Protein AF-A0A3A1YX37-F1 (afdb_monomer)

Foldseek 3Di:
DVVVVVVVVVVVVVVVVVVLVCVQVVFPDWDWDDDPVDIDIDTPSVVVVVVVVVVVVVVVVVVVVVVVVVVVVVVVVVVVVVVVVVVVVVVVVVVVVVVVVVVVVVVVVVVPPDDDDDPDDDDDDD

InterPro domains:
  IPR010445 Lipopolysaccharide assembly protein A domain [PF06305] (27-88)

Solvent-accessible surface area (backbone atoms only — not comparable to full-atom values): 7358 Å² total; per-residue (Å²): 115,69,66,61,55,54,49,52,52,51,51,50,52,51,53,51,51,51,52,52,51,51,50,37,75,74,39,85,52,69,43,74,49,79,52,100,89,50,76,46,77,44,44,46,38,58,56,52,50,52,53,49,52,52,53,50,51,53,51,50,52,52,51,51,53,51,49,53,56,50,51,53,54,52,51,56,50,51,53,51,50,55,51,54,52,51,50,51,53,52,51,52,51,52,51,51,52,54,52,51,53,56,51,51,51,57,55,53,63,65,67,70,74,64,84,82,82,79,85,80,84,84,81,84,90,131

Mean predicted aligned error: 16.25 Å

Secondary structure (DSSP, 8-state):
-HHHHHHHHHHHHHHHHHHHHHHHHH---EEEEEETTEEEEEEHHHHHHHHHHHHHHHHHHHHHHHHHHHHHHHHHHHHHHHHHHHHHHHHHHHHHHHHHHHHHHHHHHHHS--------------

Radius of gyration: 41.55 Å; Cα contacts (8 Å, |Δi|>4): 31; chains: 1; bounding box: 112×17×111 Å

Sequence (126 aa):
MKVIKYLCYVLFLCVLAVVTLLFTSANDTQVTVNYFAGEFTGALSFILGVAFIFGFICALIVLLLLWLVNKSKTGLLRMKVSRLEAENKKLRVALEVKSLDSNKQRKTTQVTHVPENKSMTQYPVK

Organism: NCBI:txid2028575

pLDDT: mean 76.08, std 12.83, range [45.06, 91.19]

Structure (mmCIF, N/CA/C/O backbone):
data_AF-A0A3A1YX37-F1
#
_entry.id   AF-A0A3A1YX37-F1
#
loop_
_atom_site.group_PDB
_atom_site.id
_atom_site.type_symbol
_atom_site.label_atom_id
_atom_site.label_alt_id
_atom_site.label_comp_id
_atom_site.label_asym_id
_atom_site.label_entity_id
_atom_site.label_seq_id
_atom_site.pdbx_PDB_ins_code
_atom_site.Cartn_x
_atom_site.Cartn_y
_atom_site.Cartn_z
_atom_site.occupancy
_atom_site.B_iso_or_equiv
_atom_site.auth_seq_id
_atom_site.auth_comp_id
_atom_site.auth_asym_id
_atom_site.auth_atom_id
_atom_site.pdbx_PDB_model_num
ATOM 1 N N . MET A 1 1 ? -20.889 -5.768 -1.642 1.00 58.50 1 MET A N 1
ATOM 2 C CA . MET A 1 1 ? -20.098 -4.508 -1.644 1.00 58.50 1 MET A CA 1
ATOM 3 C C . MET A 1 1 ? -18.589 -4.687 -1.445 1.00 58.50 1 MET A C 1
ATOM 5 O O . MET A 1 1 ? -17.844 -3.968 -2.091 1.00 58.50 1 MET A O 1
ATOM 9 N N . LYS A 1 2 ? -18.100 -5.596 -0.581 1.00 60.03 2 LYS A N 1
ATOM 10 C CA . LYS A 1 2 ? -16.645 -5.801 -0.387 1.00 60.03 2 LYS A CA 1
ATOM 11 C C . LYS A 1 2 ? -15.943 -6.328 -1.650 1.00 60.03 2 LYS A C 1
ATOM 13 O O . LYS A 1 2 ? -14.902 -5.810 -2.017 1.00 60.03 2 LYS A O 1
ATOM 18 N N . VAL A 1 3 ? -16.571 -7.272 -2.353 1.00 71.75 3 VAL A N 1
ATOM 19 C CA . VAL A 1 3 ? -16.040 -7.886 -3.585 1.00 71.75 3 VAL A CA 1
ATOM 20 C C . VAL A 1 3 ? -15.805 -6.858 -4.697 1.00 71.75 3 VAL A C 1
ATOM 22 O O . VAL A 1 3 ? -14.740 -6.851 -5.288 1.00 71.75 3 VAL A O 1
ATOM 25 N N . ILE A 1 4 ? -16.739 -5.924 -4.907 1.00 78.88 4 ILE A N 1
ATOM 26 C CA . ILE A 1 4 ? -16.603 -4.841 -5.901 1.00 78.88 4 ILE A CA 1
ATOM 27 C C . ILE A 1 4 ? -15.406 -3.934 -5.586 1.00 78.88 4 ILE A C 1
ATOM 29 O O . ILE A 1 4 ? -14.685 -3.537 -6.491 1.00 78.88 4 ILE A O 1
ATOM 33 N N . LYS A 1 5 ? -15.140 -3.656 -4.301 1.00 75.12 5 LYS A N 1
ATOM 34 C CA . LYS A 1 5 ? -13.967 -2.865 -3.897 1.00 75.12 5 LYS A CA 1
ATOM 35 C C . LYS A 1 5 ? -12.666 -3.594 -4.230 1.00 75.12 5 LYS A C 1
ATOM 37 O O . LYS A 1 5 ? -11.779 -2.994 -4.821 1.00 75.12 5 LYS A O 1
ATOM 42 N N . TYR A 1 6 ? -12.573 -4.884 -3.904 1.00 79.00 6 TYR A N 1
ATOM 43 C CA . TYR A 1 6 ? -11.405 -5.699 -4.258 1.00 79.00 6 TYR A CA 1
ATOM 44 C C . TYR A 1 6 ? -11.235 -5.844 -5.773 1.00 79.00 6 TYR A C 1
ATOM 46 O O . TYR A 1 6 ? -10.116 -5.752 -6.263 1.00 79.00 6 TYR A O 1
ATOM 54 N N . LEU A 1 7 ? -12.336 -5.968 -6.515 1.00 84.12 7 LEU A N 1
ATOM 55 C CA . LEU A 1 7 ? -12.321 -6.027 -7.973 1.00 84.12 7 LEU A CA 1
ATOM 56 C C . LEU A 1 7 ? -11.775 -4.731 -8.591 1.00 84.12 7 LEU A C 1
ATOM 58 O O . LEU A 1 7 ? -10.939 -4.800 -9.484 1.00 84.12 7 LEU A O 1
ATOM 62 N N . CYS A 1 8 ? -12.172 -3.559 -8.084 1.00 81.62 8 CYS A N 1
ATOM 63 C CA . CYS A 1 8 ? -11.610 -2.282 -8.533 1.00 81.62 8 CYS A CA 1
ATOM 64 C C . CYS A 1 8 ? -10.102 -2.174 -8.260 1.00 81.62 8 CYS A C 1
ATOM 66 O O . CYS A 1 8 ? -9.378 -1.665 -9.110 1.00 81.62 8 CYS A O 1
ATOM 68 N N . TYR A 1 9 ? -9.613 -2.672 -7.117 1.00 82.00 9 TYR A N 1
ATOM 69 C CA . TYR A 1 9 ? -8.173 -2.679 -6.826 1.00 82.00 9 TYR A CA 1
ATOM 70 C C . TYR A 1 9 ? -7.395 -3.597 -7.772 1.00 82.00 9 TYR A C 1
ATOM 72 O O . TYR A 1 9 ? -6.335 -3.210 -8.257 1.00 82.00 9 TYR A O 1
ATOM 80 N N . VAL A 1 10 ? -7.928 -4.785 -8.069 1.00 83.31 10 VAL A N 1
ATOM 81 C CA . VAL A 1 10 ? -7.309 -5.715 -9.027 1.00 83.31 10 VAL A CA 1
ATOM 82 C C . VAL A 1 10 ? -7.309 -5.123 -10.435 1.00 83.31 10 VAL A C 1
ATOM 84 O O . VAL A 1 10 ? -6.283 -5.157 -11.107 1.00 83.31 10 VAL A O 1
ATOM 87 N N . LEU A 1 11 ? -8.422 -4.519 -10.863 1.00 88.56 11 LEU A N 1
ATOM 88 C CA . LEU A 1 11 ? -8.516 -3.861 -12.165 1.00 88.56 11 LEU A CA 1
ATOM 89 C C . LEU A 1 11 ? -7.508 -2.710 -12.284 1.00 88.56 11 LEU A C 1
ATOM 91 O O . LEU A 1 11 ? -6.812 -2.610 -13.289 1.00 88.56 11 LEU A O 1
ATOM 95 N N . PHE A 1 12 ? -7.386 -1.881 -11.243 1.00 86.81 12 PHE A N 1
ATOM 96 C CA . PHE A 1 12 ? -6.394 -0.809 -11.191 1.00 86.81 12 PHE A CA 1
ATOM 97 C C . PHE A 1 12 ? -4.967 -1.353 -11.309 1.00 86.81 12 PHE A C 1
ATOM 99 O O . PHE A 1 12 ? -4.185 -0.839 -12.104 1.00 86.81 12 PHE A O 1
ATOM 106 N N . LEU A 1 13 ? -4.641 -2.426 -10.581 1.00 86.31 13 LEU A N 1
ATOM 107 C CA . LEU A 1 13 ? -3.327 -3.063 -10.655 1.00 86.31 13 LEU A CA 1
ATOM 108 C C . LEU A 1 13 ? -3.042 -3.624 -12.058 1.00 86.31 13 LEU A C 1
ATOM 110 O O . LEU A 1 13 ? -1.938 -3.457 -12.568 1.00 86.31 13 LEU A O 1
ATOM 114 N N . CYS A 1 14 ? -4.044 -4.228 -12.704 1.00 86.25 14 CYS A N 1
ATOM 115 C CA . CYS A 1 14 ? -3.949 -4.700 -14.087 1.00 86.25 14 CYS A CA 1
ATOM 116 C C . CYS A 1 14 ? -3.661 -3.558 -15.065 1.00 86.25 14 CYS A C 1
ATOM 118 O O . CYS A 1 14 ? -2.739 -3.668 -15.869 1.00 86.25 14 CYS A O 1
ATOM 120 N N . VAL A 1 15 ? -4.414 -2.455 -14.985 1.00 89.06 15 VAL A N 1
ATOM 121 C CA . VAL A 1 15 ? -4.184 -1.272 -15.832 1.00 89.06 15 VAL A CA 1
ATOM 122 C C . VAL A 1 15 ? -2.763 -0.756 -15.637 1.00 89.06 15 VAL A C 1
ATOM 124 O O . VAL A 1 15 ? -2.056 -0.489 -16.605 1.00 89.06 15 VAL A O 1
ATOM 127 N N . LEU A 1 16 ? -2.317 -0.673 -14.388 1.00 85.94 16 LEU A N 1
ATOM 128 C CA . LEU A 1 16 ? -1.003 -0.151 -14.054 1.00 85.94 16 LEU A CA 1
ATOM 129 C C . LEU A 1 16 ? 0.126 -1.051 -14.586 1.00 85.94 16 LEU A C 1
ATOM 131 O O . LEU A 1 16 ? 1.098 -0.556 -15.160 1.00 85.94 16 LEU A O 1
ATOM 135 N N . ALA A 1 17 ? -0.033 -2.372 -14.484 1.00 82.94 17 ALA A N 1
ATOM 136 C CA . ALA A 1 17 ? 0.897 -3.334 -15.068 1.00 82.94 17 ALA A CA 1
ATOM 137 C C . ALA A 1 17 ? 0.979 -3.203 -16.597 1.00 82.94 17 ALA A C 1
ATOM 139 O O . ALA A 1 17 ? 2.078 -3.151 -17.148 1.00 82.94 17 ALA A O 1
ATOM 140 N N . VAL A 1 18 ? -0.165 -3.075 -17.279 1.00 86.56 18 VAL A N 1
ATOM 141 C CA . VAL A 1 18 ? -0.212 -2.883 -18.739 1.00 86.56 18 VAL A CA 1
ATOM 142 C C . VAL A 1 18 ? 0.489 -1.589 -19.146 1.00 86.56 18 VAL A C 1
ATOM 144 O O . VAL A 1 18 ? 1.299 -1.605 -20.069 1.00 86.56 18 VAL A O 1
ATOM 147 N N . VAL A 1 19 ? 0.249 -0.485 -18.433 1.00 84.81 19 VAL A N 1
ATOM 148 C CA . VAL A 1 19 ? 0.925 0.796 -18.696 1.00 84.81 19 VAL A CA 1
ATOM 149 C C . VAL A 1 19 ? 2.437 0.662 -18.517 1.00 84.81 19 VAL A C 1
ATOM 151 O O . VAL A 1 19 ? 3.191 1.137 -19.359 1.00 84.81 19 VAL A O 1
ATOM 154 N N . THR A 1 20 ? 2.892 -0.032 -17.473 1.00 79.31 20 THR A N 1
ATOM 155 C CA . THR A 1 20 ? 4.330 -0.207 -17.204 1.00 79.31 20 THR A CA 1
ATOM 156 C C . THR A 1 20 ? 5.003 -1.051 -18.292 1.00 79.31 20 THR A C 1
ATOM 158 O O . THR A 1 20 ? 6.090 -0.708 -18.761 1.00 79.31 20 THR A O 1
ATOM 161 N N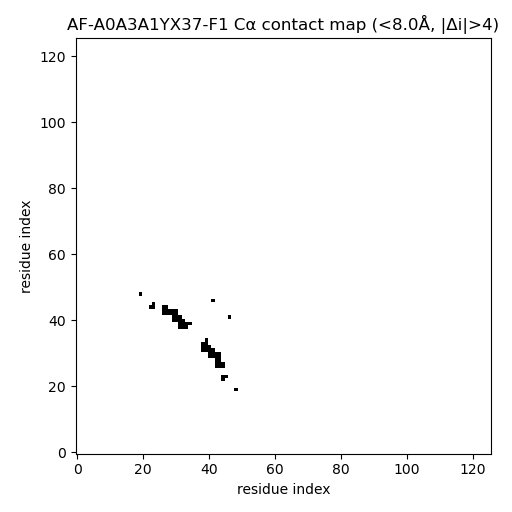 . LEU A 1 21 ? 4.341 -2.122 -18.745 1.00 79.56 21 LEU A N 1
ATOM 162 C CA . LEU A 1 21 ? 4.821 -2.966 -19.844 1.00 79.56 21 LEU A CA 1
ATOM 163 C C . LEU A 1 21 ? 4.863 -2.209 -21.173 1.00 79.56 21 LEU A C 1
ATOM 165 O O . LEU A 1 21 ? 5.854 -2.307 -21.891 1.00 79.56 21 LEU A O 1
ATOM 169 N N . LEU A 1 22 ? 3.832 -1.418 -21.481 1.00 83.62 22 LEU A N 1
ATOM 170 C CA . LEU A 1 22 ? 3.796 -0.583 -22.683 1.00 83.62 22 LEU A CA 1
ATOM 171 C C . LEU A 1 22 ? 4.905 0.469 -22.673 1.00 83.62 22 LEU A C 1
ATOM 173 O O . LEU A 1 22 ? 5.614 0.611 -23.665 1.00 83.62 22 LEU A O 1
ATOM 177 N N . PHE A 1 23 ? 5.107 1.160 -21.548 1.00 78.94 23 PHE A N 1
ATOM 178 C CA . PHE A 1 23 ? 6.208 2.114 -21.401 1.00 78.94 23 PHE A CA 1
ATOM 179 C C . PHE A 1 23 ? 7.568 1.446 -21.586 1.00 78.94 23 PHE A C 1
ATOM 181 O O . PHE A 1 23 ? 8.438 2.022 -22.237 1.00 78.94 23 PHE A O 1
ATOM 188 N N . THR A 1 24 ? 7.718 0.229 -21.059 1.00 76.00 24 THR A N 1
ATOM 189 C CA . THR A 1 24 ? 8.951 -0.549 -21.184 1.00 76.00 24 THR A CA 1
ATOM 190 C C . THR A 1 24 ? 9.216 -0.983 -22.613 1.00 76.00 24 THR A C 1
ATOM 192 O O . THR A 1 24 ? 10.323 -0.807 -23.103 1.00 76.00 24 THR A O 1
ATOM 195 N N . SER A 1 25 ? 8.196 -1.495 -23.295 1.00 77.38 25 SER A N 1
ATOM 196 C CA . SER A 1 25 ? 8.299 -1.938 -24.684 1.00 77.38 25 SER A CA 1
ATOM 197 C C . SER A 1 25 ? 8.521 -0.789 -25.666 1.00 77.38 25 SER A C 1
ATOM 199 O O . SER A 1 25 ? 9.112 -1.014 -26.717 1.00 77.38 25 SER A O 1
ATOM 201 N N . ALA A 1 26 ? 7.996 0.403 -25.379 1.00 78.56 26 ALA A N 1
ATOM 202 C CA . ALA A 1 26 ? 8.052 1.535 -26.299 1.00 78.56 26 ALA A CA 1
ATOM 203 C C . ALA A 1 26 ? 9.335 2.368 -26.167 1.00 78.56 26 ALA A C 1
ATOM 205 O O . ALA A 1 26 ? 9.633 3.161 -27.057 1.00 78.56 26 ALA A O 1
ATOM 206 N N . ASN A 1 27 ? 10.079 2.222 -25.066 1.00 72.88 27 ASN A N 1
ATOM 207 C CA . ASN A 1 27 ? 11.268 3.021 -24.792 1.00 72.88 27 ASN A CA 1
ATOM 208 C C . ASN A 1 27 ? 12.502 2.129 -24.652 1.00 72.88 27 ASN A C 1
ATOM 210 O O . ASN A 1 27 ? 12.674 1.465 -23.630 1.00 72.88 27 ASN A O 1
ATOM 214 N N . ASP A 1 28 ? 13.384 2.206 -25.650 1.00 75.19 28 ASP A N 1
ATOM 215 C CA . ASP A 1 28 ? 14.710 1.565 -25.652 1.00 75.19 28 ASP A CA 1
ATOM 216 C C . ASP A 1 28 ? 15.841 2.556 -25.300 1.00 75.19 28 ASP A C 1
ATOM 218 O O . ASP A 1 28 ? 17.032 2.304 -25.471 1.00 75.19 28 ASP A O 1
ATOM 222 N N . THR A 1 29 ? 15.466 3.740 -24.808 1.00 81.88 29 THR A N 1
ATOM 223 C CA . THR A 1 29 ? 16.409 4.790 -24.424 1.00 81.88 29 THR A CA 1
ATOM 224 C C . THR A 1 29 ? 17.221 4.355 -23.207 1.00 81.88 29 THR A C 1
ATOM 226 O O . THR A 1 29 ? 16.672 4.114 -22.126 1.00 81.88 29 THR A O 1
ATOM 229 N N . GLN A 1 30 ? 18.543 4.310 -23.367 1.00 85.75 30 GLN A N 1
ATOM 230 C CA . GLN A 1 30 ? 19.478 4.127 -22.263 1.00 85.75 30 GLN A CA 1
ATOM 231 C C . GLN A 1 30 ? 19.755 5.457 -21.565 1.00 85.75 30 GLN A C 1
ATOM 233 O O . GLN A 1 30 ? 19.906 6.501 -22.200 1.00 85.75 30 GLN A O 1
ATOM 238 N N . VAL A 1 31 ? 19.826 5.408 -20.241 1.00 85.19 31 VAL A N 1
ATOM 239 C CA . VAL A 1 31 ? 20.124 6.553 -19.380 1.00 85.19 31 VAL A CA 1
ATOM 240 C C . VAL A 1 31 ? 21.176 6.147 -18.374 1.00 85.19 31 VAL A C 1
ATOM 242 O O . VAL A 1 31 ? 21.114 5.068 -17.782 1.00 85.19 31 VAL A O 1
ATOM 245 N N . THR A 1 32 ? 22.111 7.061 -18.156 1.00 88.12 32 THR A N 1
ATOM 246 C CA . THR A 1 32 ? 23.126 6.945 -17.118 1.00 88.12 32 THR A CA 1
ATOM 247 C C . THR A 1 32 ? 22.676 7.739 -15.903 1.00 88.12 32 THR A C 1
ATOM 249 O O . THR A 1 32 ? 22.500 8.957 -15.960 1.00 88.12 32 THR A O 1
ATOM 252 N N . VAL A 1 33 ? 22.466 7.038 -14.795 1.00 84.75 33 VAL A N 1
ATOM 253 C CA . VAL A 1 33 ? 22.158 7.629 -13.497 1.00 84.75 33 VAL A CA 1
ATOM 254 C C . VAL A 1 33 ? 23.455 7.723 -12.712 1.00 84.75 33 VAL A C 1
ATOM 256 O O . VAL A 1 33 ? 24.075 6.710 -12.393 1.00 84.75 33 VAL A O 1
ATOM 259 N N . ASN A 1 34 ? 23.857 8.950 -12.398 1.00 89.25 34 ASN A N 1
ATOM 260 C CA . ASN A 1 34 ? 24.983 9.212 -11.514 1.00 89.25 34 ASN A CA 1
ATOM 261 C C . ASN A 1 34 ? 24.495 9.203 -10.065 1.00 89.25 34 ASN A C 1
ATOM 263 O O . ASN A 1 34 ? 23.737 10.076 -9.640 1.00 89.25 34 ASN A O 1
ATOM 267 N N . TYR A 1 35 ? 24.922 8.196 -9.316 1.00 87.44 35 TYR A N 1
ATOM 268 C CA . TYR A 1 35 ? 24.729 8.104 -7.879 1.00 87.44 35 TYR A CA 1
ATOM 269 C C . TYR A 1 35 ? 25.924 8.708 -7.141 1.00 87.44 35 TYR A C 1
ATOM 271 O O . TYR A 1 35 ? 26.998 8.923 -7.693 1.00 87.44 35 TYR A O 1
ATOM 279 N N . PHE A 1 36 ? 25.752 8.938 -5.840 1.00 87.81 36 PHE A N 1
ATOM 280 C CA . PHE A 1 36 ? 26.776 9.561 -4.997 1.00 87.81 36 PHE A CA 1
ATOM 281 C C . PHE A 1 36 ? 28.097 8.763 -4.920 1.00 87.81 36 PHE A C 1
ATOM 283 O O . PHE A 1 36 ? 29.129 9.325 -4.576 1.00 87.81 36 PHE A O 1
ATOM 290 N N . ALA A 1 37 ? 28.069 7.460 -5.230 1.00 87.25 37 ALA A N 1
ATOM 291 C CA . ALA A 1 37 ? 29.222 6.558 -5.157 1.00 87.25 37 ALA A CA 1
ATOM 292 C C . ALA A 1 37 ? 29.420 5.703 -6.426 1.00 87.25 37 ALA A C 1
ATOM 294 O O . ALA A 1 37 ? 30.058 4.654 -6.363 1.00 87.25 37 ALA A O 1
ATOM 295 N N . GLY A 1 38 ? 28.860 6.108 -7.569 1.00 87.75 38 GLY A N 1
ATOM 296 C CA . GLY A 1 38 ? 29.031 5.375 -8.824 1.00 87.75 38 GLY A CA 1
ATOM 297 C C . GLY A 1 38 ? 28.028 5.771 -9.897 1.00 87.75 38 GLY A C 1
ATOM 298 O O . GLY A 1 38 ? 27.127 6.569 -9.660 1.00 87.75 38 GLY A O 1
ATOM 299 N N . GLU A 1 39 ? 28.163 5.175 -11.071 1.00 89.00 39 GLU A N 1
ATOM 300 C CA . GLU A 1 39 ? 27.280 5.394 -12.212 1.00 89.00 39 GLU A CA 1
ATOM 301 C C . GLU A 1 39 ? 26.620 4.081 -12.629 1.00 89.00 39 GLU A C 1
ATOM 303 O O . GLU A 1 39 ? 27.220 3.007 -12.570 1.00 89.00 39 GLU A O 1
ATOM 308 N N . PHE A 1 40 ? 25.355 4.160 -13.023 1.00 86.69 40 PHE A N 1
ATOM 309 C CA . PHE A 1 40 ? 24.609 3.025 -13.544 1.00 86.69 40 PHE A CA 1
ATOM 310 C C . PHE A 1 40 ? 24.002 3.403 -14.881 1.00 86.69 40 PHE A C 1
ATOM 312 O O . PHE A 1 40 ? 23.231 4.358 -14.962 1.00 86.69 40 PHE A O 1
ATOM 319 N N . THR A 1 41 ? 24.306 2.627 -15.914 1.00 88.12 41 THR A N 1
ATOM 320 C CA . THR A 1 41 ? 23.679 2.775 -17.226 1.00 88.12 41 THR A CA 1
ATOM 321 C C . THR A 1 41 ? 22.693 1.639 -17.430 1.00 88.12 41 THR A C 1
ATOM 323 O O . THR A 1 41 ? 23.054 0.465 -17.351 1.00 88.12 41 THR A O 1
ATOM 326 N N . GLY A 1 42 ? 21.440 1.990 -17.692 1.00 84.19 42 GLY A N 1
ATOM 327 C CA . GLY A 1 42 ? 20.377 1.027 -17.943 1.00 84.19 42 GLY A CA 1
ATOM 328 C C . GLY A 1 42 ? 19.254 1.630 -18.774 1.00 84.19 42 GLY A C 1
ATOM 329 O O . GLY A 1 42 ? 19.234 2.830 -19.047 1.00 84.19 42 GLY A O 1
ATOM 330 N N . ALA A 1 43 ? 18.304 0.794 -19.185 1.00 85.38 43 ALA A N 1
ATOM 331 C CA . ALA A 1 43 ? 17.109 1.271 -19.870 1.00 85.38 43 ALA A CA 1
ATOM 332 C C . ALA A 1 43 ? 16.291 2.185 -18.941 1.00 85.38 43 ALA A C 1
ATOM 334 O O . ALA A 1 43 ? 16.046 1.835 -17.779 1.00 85.38 43 ALA A O 1
ATOM 335 N N . LEU A 1 44 ? 15.817 3.323 -19.459 1.00 84.06 44 LEU A N 1
ATOM 336 C CA . LEU A 1 44 ? 14.981 4.281 -18.717 1.00 84.06 44 LEU A CA 1
ATOM 337 C C . LEU A 1 44 ? 13.794 3.591 -18.045 1.00 84.06 44 LEU A C 1
ATOM 339 O O . LEU A 1 44 ? 13.490 3.821 -16.875 1.00 84.06 44 LEU A O 1
ATOM 343 N N . SER A 1 45 ? 13.167 2.696 -18.797 1.00 83.88 45 SER A N 1
ATOM 344 C CA . SER A 1 45 ? 12.029 1.886 -18.389 1.00 83.88 45 SER A CA 1
ATOM 345 C C . SER A 1 45 ? 12.301 1.054 -17.139 1.00 83.88 45 SER A C 1
ATOM 347 O O . SER A 1 45 ? 11.456 0.978 -16.248 1.00 83.88 45 SER A O 1
ATOM 349 N N . PHE A 1 46 ? 13.499 0.472 -17.033 1.00 82.00 46 PHE A N 1
ATOM 350 C CA . PHE A 1 46 ? 13.891 -0.318 -15.871 1.00 82.00 46 PHE A CA 1
ATOM 351 C C . PHE A 1 46 ? 14.025 0.563 -14.625 1.00 82.00 46 PHE A C 1
ATOM 353 O O . PHE A 1 46 ? 13.475 0.238 -13.573 1.00 82.00 46 PHE A O 1
ATOM 360 N N . ILE A 1 47 ? 14.690 1.713 -14.755 1.00 85.19 47 ILE A N 1
ATOM 361 C CA . ILE A 1 47 ? 14.883 2.668 -13.654 1.00 85.19 47 ILE A CA 1
ATOM 362 C C . ILE A 1 47 ? 13.529 3.194 -13.156 1.00 85.19 47 ILE A C 1
ATOM 364 O O . ILE A 1 47 ? 13.276 3.207 -11.949 1.00 85.19 47 ILE A O 1
ATOM 368 N N . LEU A 1 48 ? 12.629 3.561 -14.077 1.00 83.94 48 LEU A N 1
ATOM 369 C CA . LEU A 1 48 ? 11.266 3.983 -13.744 1.00 83.94 48 LEU A CA 1
ATOM 370 C C . LEU A 1 48 ? 10.469 2.866 -13.062 1.00 83.94 48 LEU A C 1
ATOM 372 O O . LEU A 1 48 ? 9.778 3.126 -12.077 1.00 83.94 48 LEU A O 1
ATOM 376 N N . GLY A 1 49 ? 10.575 1.631 -13.557 1.00 82.94 49 GLY A N 1
ATOM 377 C CA . GLY A 1 49 ? 9.901 0.471 -12.977 1.00 82.94 49 GLY A CA 1
ATOM 378 C C . GLY A 1 49 ? 10.336 0.213 -11.535 1.00 82.94 49 GLY A C 1
ATOM 379 O O . GLY A 1 49 ? 9.491 0.061 -10.651 1.00 82.94 49 GLY A O 1
ATOM 380 N N . VAL A 1 50 ? 11.644 0.244 -11.268 1.00 84.94 50 VAL A N 1
ATOM 381 C CA . VAL A 1 50 ? 12.189 0.085 -9.910 1.00 84.94 50 VAL A CA 1
ATOM 382 C C . VAL A 1 50 ? 11.726 1.220 -8.995 1.00 84.94 50 VAL A C 1
ATOM 384 O O . VAL A 1 50 ? 11.250 0.952 -7.890 1.00 84.94 50 VAL A O 1
ATOM 387 N N . ALA A 1 51 ? 11.793 2.475 -9.451 1.00 86.44 51 ALA A N 1
ATOM 388 C CA . ALA A 1 51 ? 11.321 3.626 -8.679 1.00 86.44 51 ALA A CA 1
ATOM 389 C C . ALA A 1 51 ? 9.820 3.529 -8.358 1.00 86.44 51 ALA A C 1
ATOM 391 O O . ALA A 1 51 ? 9.401 3.808 -7.230 1.00 86.44 51 ALA A O 1
ATOM 392 N N . PHE A 1 52 ? 9.015 3.076 -9.321 1.00 85.75 52 PHE A N 1
ATOM 393 C CA . PHE A 1 52 ? 7.585 2.871 -9.134 1.00 85.75 52 PHE A CA 1
ATOM 394 C C . PHE A 1 52 ? 7.296 1.786 -8.091 1.00 85.75 52 PHE A C 1
ATOM 396 O O . PHE A 1 52 ? 6.507 2.015 -7.172 1.00 85.75 52 PHE A O 1
ATOM 403 N N . ILE A 1 53 ? 7.956 0.627 -8.188 1.00 85.69 53 ILE A N 1
ATOM 404 C CA . ILE A 1 53 ? 7.807 -0.466 -7.214 1.00 85.69 53 ILE A CA 1
ATOM 405 C C . ILE A 1 53 ? 8.177 0.023 -5.813 1.00 85.69 53 ILE A C 1
ATOM 407 O O . ILE A 1 53 ? 7.448 -0.238 -4.856 1.00 85.69 53 ILE A O 1
ATOM 411 N N . PHE A 1 54 ? 9.268 0.779 -5.691 1.00 89.62 54 PHE A N 1
ATOM 412 C CA . PHE A 1 54 ? 9.698 1.330 -4.410 1.00 89.62 54 PHE A CA 1
ATOM 413 C C . PHE A 1 54 ? 8.654 2.293 -3.825 1.00 89.62 54 PHE A C 1
ATOM 415 O O . PHE A 1 54 ? 8.270 2.170 -2.660 1.00 89.62 54 PHE A O 1
ATOM 422 N N . GLY A 1 55 ? 8.120 3.198 -4.651 1.00 88.31 55 GLY A N 1
ATOM 423 C CA . GLY A 1 55 ? 7.029 4.094 -4.262 1.00 88.31 55 GLY A CA 1
ATOM 424 C C . GLY A 1 55 ? 5.762 3.341 -3.847 1.00 88.31 55 GLY A C 1
ATOM 425 O O . GLY A 1 55 ? 5.136 3.683 -2.841 1.00 88.31 55 GLY A O 1
ATOM 426 N N . PHE A 1 56 ? 5.412 2.274 -4.566 1.00 86.88 56 PHE A N 1
ATOM 427 C CA . PHE A 1 56 ? 4.260 1.431 -4.255 1.00 86.88 56 PHE A CA 1
ATOM 428 C C . PHE A 1 56 ? 4.422 0.691 -2.921 1.00 86.88 56 PHE A C 1
ATOM 430 O O . PHE A 1 56 ? 3.494 0.679 -2.110 1.00 86.88 56 PHE A O 1
ATOM 437 N N . ILE A 1 57 ? 5.604 0.131 -2.650 1.00 89.62 57 ILE A N 1
ATOM 438 C CA . ILE A 1 57 ? 5.916 -0.513 -1.366 1.00 89.62 57 ILE A CA 1
ATOM 439 C C . ILE A 1 57 ? 5.800 0.502 -0.222 1.00 89.62 57 ILE A C 1
ATOM 441 O O . ILE A 1 57 ? 5.132 0.224 0.776 1.00 89.62 57 ILE A O 1
ATOM 445 N N . CYS A 1 58 ? 6.370 1.700 -0.375 1.00 91.19 58 CYS A N 1
ATOM 446 C CA . CYS A 1 58 ? 6.236 2.772 0.614 1.00 91.19 58 CYS A CA 1
ATOM 447 C C . CYS A 1 58 ? 4.766 3.145 0.862 1.00 91.19 58 CYS A C 1
ATOM 449 O O . CYS A 1 58 ? 4.337 3.247 2.014 1.00 91.19 58 CYS A O 1
ATOM 451 N N . ALA A 1 59 ? 3.968 3.290 -0.198 1.00 86.88 59 ALA A N 1
ATOM 452 C CA . ALA A 1 59 ? 2.543 3.585 -0.081 1.00 86.88 59 ALA A CA 1
ATOM 453 C C . ALA A 1 59 ? 1.774 2.468 0.646 1.00 86.88 59 ALA A C 1
ATOM 455 O O . ALA A 1 59 ? 0.928 2.759 1.495 1.00 86.88 59 ALA A O 1
ATOM 456 N N . LEU A 1 60 ? 2.090 1.196 0.373 1.00 86.44 60 LEU A N 1
ATOM 457 C CA . LEU A 1 60 ? 1.505 0.055 1.082 1.00 86.44 60 LEU A CA 1
ATOM 458 C C . LEU A 1 60 ? 1.845 0.066 2.572 1.00 86.44 60 LEU A C 1
ATOM 460 O O . LEU A 1 60 ? 0.959 -0.175 3.392 1.00 86.44 60 LEU A O 1
ATOM 464 N N . ILE A 1 61 ? 3.092 0.377 2.932 1.00 90.19 61 ILE A N 1
ATOM 465 C CA . ILE A 1 61 ? 3.516 0.480 4.335 1.00 90.19 61 ILE A CA 1
ATOM 466 C C 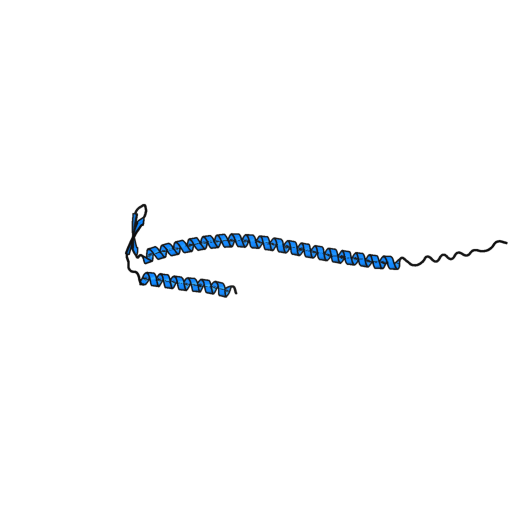. ILE A 1 61 ? 2.718 1.577 5.050 1.00 90.19 61 ILE A C 1
ATOM 468 O O . ILE A 1 61 ? 2.161 1.336 6.124 1.00 90.19 61 ILE A O 1
ATOM 472 N N . VAL A 1 62 ? 2.594 2.760 4.442 1.00 90.81 62 VAL A N 1
ATOM 473 C CA . VAL A 1 62 ? 1.808 3.870 5.010 1.00 90.81 62 VAL A CA 1
ATOM 474 C C . VAL A 1 62 ? 0.337 3.481 5.160 1.00 90.81 62 VAL A C 1
ATOM 476 O O . VAL A 1 62 ? -0.259 3.714 6.214 1.00 90.81 62 VAL A O 1
ATOM 479 N N . LEU A 1 63 ? -0.248 2.845 4.142 1.00 88.44 63 LEU A N 1
ATOM 480 C CA . LEU A 1 63 ? -1.633 2.378 4.175 1.00 88.44 63 LEU A CA 1
ATOM 481 C C . LEU A 1 63 ? -1.858 1.344 5.286 1.00 88.44 63 LEU A C 1
ATOM 483 O O . LEU A 1 63 ? -2.866 1.415 5.992 1.00 88.44 63 LEU A O 1
ATOM 487 N N . LEU A 1 64 ? -0.919 0.410 5.462 1.00 84.81 64 LEU A N 1
ATOM 488 C CA . LEU A 1 64 ? -0.958 -0.605 6.513 1.00 84.81 64 LEU A CA 1
ATOM 489 C C . LEU A 1 64 ? -0.943 0.046 7.902 1.00 84.81 64 LEU A C 1
ATOM 491 O O . LEU A 1 64 ? -1.776 -0.295 8.746 1.00 84.81 64 LEU A O 1
ATOM 495 N N . LEU A 1 65 ? -0.048 1.014 8.124 1.00 86.88 65 LEU A N 1
ATOM 496 C CA . LEU A 1 65 ? 0.016 1.776 9.374 1.00 86.88 65 LEU A CA 1
ATOM 497 C C . LEU A 1 65 ? -1.293 2.530 9.635 1.00 86.88 65 LEU A C 1
ATOM 499 O O . LEU A 1 65 ? -1.854 2.431 10.730 1.00 86.88 65 LEU A O 1
ATOM 503 N N . LEU A 1 66 ? -1.823 3.237 8.632 1.00 83.81 66 LEU A N 1
ATOM 504 C CA . LEU A 1 66 ? -3.088 3.966 8.756 1.00 83.81 66 LEU A CA 1
ATOM 505 C C . LEU A 1 66 ? -4.251 3.027 9.089 1.00 83.81 66 LEU A C 1
ATOM 507 O O . LEU A 1 66 ? -5.082 3.330 9.950 1.00 83.81 66 LEU A O 1
ATOM 511 N N . TRP A 1 67 ? -4.311 1.879 8.415 1.00 81.44 67 TRP A N 1
ATOM 512 C CA . TRP A 1 67 ? -5.333 0.869 8.653 1.00 81.44 67 TRP A CA 1
ATOM 513 C C . TRP A 1 67 ? -5.252 0.317 10.075 1.00 81.44 67 TRP A C 1
ATOM 515 O O . TRP A 1 67 ? -6.285 0.194 10.737 1.00 81.44 67 TRP A O 1
ATOM 525 N N . LEU A 1 68 ? -4.043 0.045 10.573 1.00 81.44 68 LEU A N 1
ATOM 526 C CA . LEU A 1 68 ? -3.827 -0.446 11.930 1.00 81.44 68 LEU A CA 1
ATOM 527 C C . LEU A 1 68 ? -4.297 0.578 12.975 1.00 81.44 68 LEU A C 1
ATOM 529 O O . LEU A 1 68 ? -5.057 0.232 13.884 1.00 81.44 68 LEU A O 1
ATOM 533 N N . VAL A 1 69 ? -3.939 1.852 12.796 1.00 83.06 69 VAL A N 1
ATOM 534 C CA . VAL A 1 69 ? -4.385 2.950 13.670 1.00 83.06 69 VAL A CA 1
ATOM 535 C C . VAL A 1 69 ? -5.910 3.098 13.640 1.00 83.06 69 VAL A C 1
ATOM 537 O O . VAL A 1 69 ? -6.549 3.198 14.693 1.00 83.06 69 VAL A O 1
ATOM 540 N N . ASN A 1 70 ? -6.525 3.065 12.456 1.00 74.88 70 ASN A N 1
ATOM 541 C CA . ASN A 1 70 ? -7.979 3.183 12.325 1.00 74.88 70 ASN A CA 1
ATOM 542 C C . ASN A 1 70 ? -8.725 1.984 12.916 1.00 74.88 70 ASN A C 1
ATOM 544 O O . ASN A 1 70 ? -9.769 2.158 13.556 1.00 74.88 70 ASN A O 1
ATOM 548 N N . LYS A 1 71 ? -8.199 0.768 12.756 1.00 74.00 71 LYS A N 1
ATOM 549 C CA . LYS A 1 71 ? -8.803 -0.437 13.333 1.00 74.00 71 LYS A CA 1
ATOM 550 C C . LYS A 1 71 ? -8.816 -0.370 14.861 1.00 74.00 71 LYS A C 1
ATOM 552 O O . LYS A 1 71 ? -9.854 -0.655 15.461 1.00 74.00 71 LYS A O 1
ATOM 557 N N . SER A 1 72 ? -7.734 0.101 15.479 1.00 68.38 72 SER A N 1
ATOM 558 C CA . SER A 1 72 ? -7.655 0.307 16.932 1.00 68.38 72 SER A CA 1
ATOM 559 C C . SER A 1 72 ? -8.681 1.328 17.435 1.00 68.38 72 SER A C 1
ATOM 561 O O . SER A 1 72 ? -9.395 1.068 18.407 1.00 68.38 72 SER A O 1
ATOM 563 N N . LYS A 1 73 ? -8.847 2.455 16.729 1.00 69.00 73 LYS A N 1
ATOM 564 C CA . LYS A 1 73 ? -9.866 3.469 17.065 1.00 69.00 73 LYS A CA 1
ATOM 565 C C . LYS A 1 73 ? -11.294 2.923 16.946 1.00 6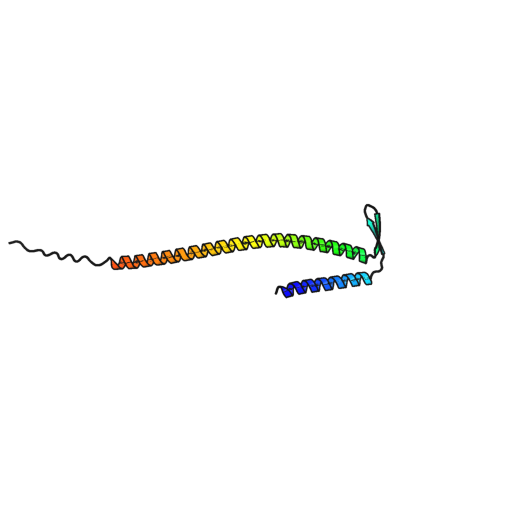9.00 73 LYS A C 1
ATOM 567 O O . LYS A 1 73 ? -12.137 3.198 17.798 1.00 69.00 73 LYS A O 1
ATOM 572 N N . THR A 1 74 ? -11.557 2.101 15.931 1.00 69.62 74 THR A N 1
ATOM 573 C CA . THR A 1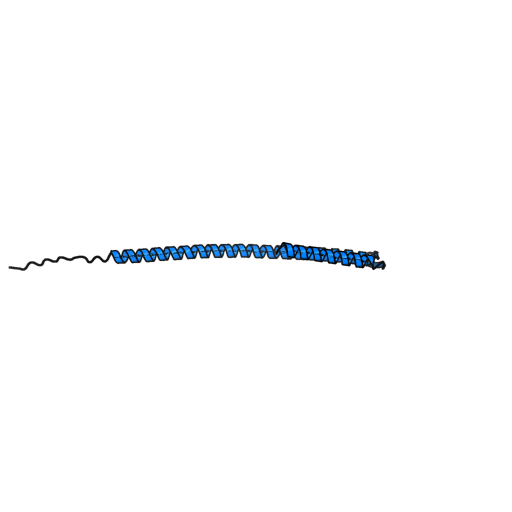 74 ? -12.881 1.493 15.705 1.00 69.62 74 THR A CA 1
ATOM 574 C C . THR A 1 74 ? -13.215 0.434 16.764 1.00 69.62 74 THR A C 1
ATOM 576 O O . THR A 1 74 ? -14.371 0.315 17.176 1.00 69.62 74 THR A O 1
ATOM 579 N N . GLY A 1 75 ? -12.212 -0.311 17.243 1.00 69.44 75 GLY A N 1
ATOM 580 C CA . GLY A 1 75 ? -12.367 -1.273 18.339 1.00 69.44 75 GLY A CA 1
ATOM 581 C C . GLY A 1 75 ? -12.745 -0.597 19.659 1.00 69.44 75 GLY A C 1
ATOM 582 O O . GLY A 1 75 ? -13.729 -0.979 20.292 1.00 69.44 75 GLY A O 1
ATOM 583 N N . LEU A 1 76 ? -12.034 0.475 20.020 1.00 70.00 76 LEU A N 1
ATOM 584 C CA . L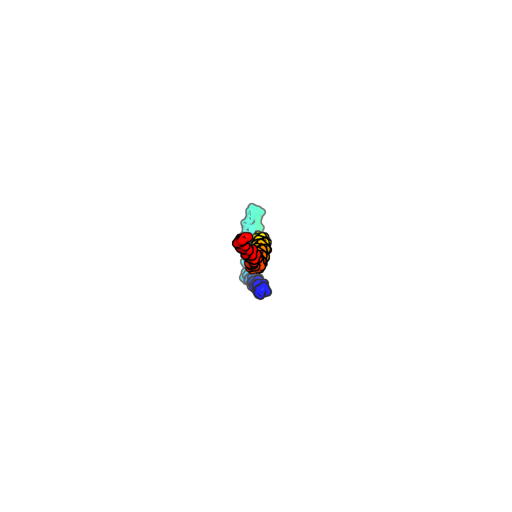EU A 1 76 ? -12.336 1.286 21.205 1.00 70.00 76 LEU A CA 1
ATOM 585 C C . LEU A 1 76 ? -13.734 1.922 21.144 1.00 70.00 76 LEU A C 1
ATOM 587 O O . LEU A 1 76 ? -14.453 1.921 22.144 1.00 70.00 76 LEU A O 1
ATOM 591 N N . LEU A 1 77 ? -14.150 2.423 19.976 1.00 68.06 77 LEU A N 1
ATOM 592 C CA . LEU A 1 77 ? -15.501 2.962 19.789 1.00 68.06 77 LEU A CA 1
ATOM 593 C C . LEU A 1 77 ? -16.580 1.884 19.944 1.00 68.06 77 LEU A C 1
ATOM 595 O O . LEU A 1 77 ? -17.574 2.126 20.623 1.00 68.06 77 LEU A O 1
ATOM 599 N N . ARG A 1 78 ? -16.375 0.681 19.393 1.00 71.06 78 ARG A N 1
ATOM 600 C CA . ARG A 1 78 ? -17.313 -0.443 19.573 1.00 71.06 78 ARG A CA 1
ATOM 601 C C . ARG A 1 78 ? -17.452 -0.864 21.034 1.00 71.06 78 ARG A C 1
ATOM 603 O O . ARG A 1 78 ? -18.566 -1.140 21.471 1.00 71.06 78 ARG A O 1
ATOM 610 N N . MET A 1 79 ? -16.358 -0.870 21.798 1.00 71.00 79 MET A N 1
ATOM 611 C CA . MET A 1 79 ? -16.417 -1.163 23.234 1.00 71.00 79 MET A CA 1
ATOM 612 C C . MET A 1 79 ? -17.185 -0.089 24.008 1.00 71.00 79 MET A C 1
ATOM 614 O O . MET A 1 79 ? -18.005 -0.423 24.863 1.00 71.00 79 MET A O 1
ATOM 618 N N . LYS A 1 80 ? -16.973 1.196 23.689 1.00 74.12 80 LYS A N 1
ATOM 619 C CA . LYS A 1 80 ? -17.734 2.294 24.305 1.00 74.12 80 LYS A CA 1
ATOM 620 C C . LYS A 1 80 ? -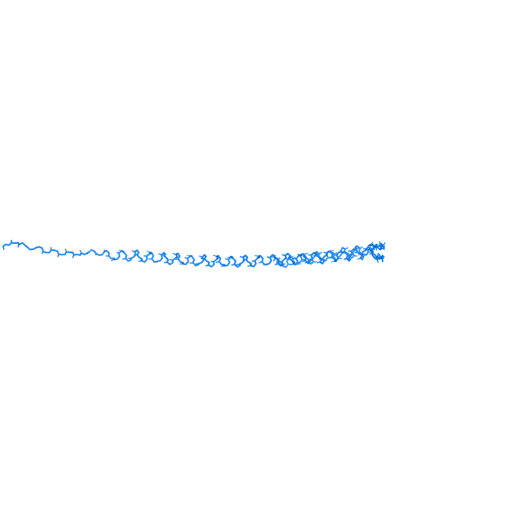19.226 2.204 23.978 1.00 74.12 80 LYS A C 1
ATOM 622 O O . LYS A 1 80 ? -20.033 2.307 24.893 1.00 74.12 80 LYS A O 1
ATOM 627 N N . VAL A 1 81 ? -19.588 1.943 22.721 1.00 76.44 81 VAL A N 1
ATOM 628 C CA . VAL A 1 81 ? -20.993 1.763 22.307 1.00 76.44 81 VAL A CA 1
ATOM 629 C C . VAL A 1 81 ? -21.639 0.598 23.056 1.00 76.44 81 VAL A C 1
ATOM 631 O O . VAL A 1 81 ? -22.692 0.780 23.656 1.00 76.44 81 VAL A O 1
ATOM 634 N N . SER A 1 82 ? -20.977 -0.560 23.122 1.00 77.94 82 S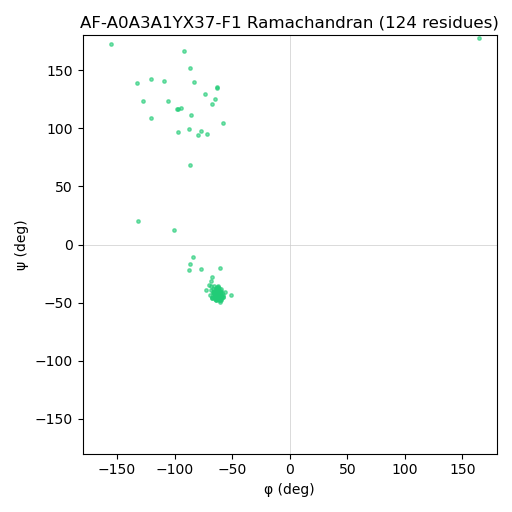ER A N 1
ATOM 635 C CA . SER A 1 82 ? -21.518 -1.732 23.823 1.00 77.94 82 SER A CA 1
ATOM 636 C C . SER A 1 82 ? -21.720 -1.486 25.325 1.00 77.94 82 SER A C 1
ATOM 638 O O . SER A 1 82 ? -22.716 -1.924 25.903 1.00 77.94 82 SER A O 1
ATOM 640 N N . ARG A 1 83 ? -20.817 -0.731 25.964 1.00 79.31 83 ARG A N 1
ATOM 641 C CA . ARG A 1 83 ? -20.957 -0.348 27.374 1.00 79.31 83 ARG A CA 1
ATOM 642 C C . ARG A 1 83 ? -22.132 0.612 27.592 1.00 79.31 83 ARG A C 1
ATOM 644 O O . ARG A 1 83 ? -22.924 0.391 28.504 1.00 79.31 83 ARG A O 1
ATOM 651 N N . LEU A 1 84 ? -22.276 1.624 26.735 1.00 79.19 84 LEU A N 1
ATOM 652 C CA . LEU A 1 84 ? -23.385 2.585 26.798 1.00 79.19 84 LEU A CA 1
ATOM 653 C C . LEU A 1 84 ? -24.747 1.930 26.512 1.00 79.19 84 LEU A C 1
ATOM 655 O O . LEU A 1 84 ? -25.748 2.292 27.134 1.00 79.19 84 LEU A O 1
ATOM 659 N N . GLU A 1 85 ? -24.801 0.954 25.605 1.00 84.12 85 GLU A N 1
ATOM 660 C CA . GLU A 1 85 ? -26.005 0.152 25.351 1.00 84.12 85 GLU A CA 1
ATOM 661 C C . GLU A 1 85 ? -26.380 -0.701 26.570 1.00 84.12 85 GLU A C 1
ATOM 663 O O . GLU A 1 85 ? -27.552 -0.759 26.953 1.00 84.12 85 GLU A O 1
ATOM 668 N N . ALA A 1 86 ? -25.396 -1.319 27.231 1.00 81.00 86 ALA A N 1
ATOM 669 C CA . ALA A 1 86 ? -25.626 -2.103 28.442 1.00 81.00 86 ALA A CA 1
ATOM 670 C C . ALA A 1 86 ? -26.114 -1.236 29.618 1.00 81.00 86 ALA A C 1
ATOM 672 O O . ALA A 1 86 ? -27.016 -1.648 30.351 1.00 81.00 86 ALA A O 1
ATOM 673 N N . GLU A 1 87 ? -25.557 -0.035 29.791 1.00 83.88 87 GLU A N 1
ATOM 674 C CA . GLU A 1 87 ? -25.994 0.922 30.816 1.00 83.88 87 GLU A CA 1
ATOM 675 C C . GLU A 1 87 ? -27.421 1.423 30.549 1.00 83.88 87 GLU A C 1
ATOM 677 O O . GLU A 1 87 ? -28.258 1.376 31.452 1.00 83.88 87 GLU A O 1
ATOM 682 N N . ASN A 1 88 ? -27.751 1.780 29.303 1.00 82.69 88 ASN A N 1
ATOM 683 C CA . ASN A 1 88 ? -29.123 2.139 28.921 1.00 82.69 88 ASN A CA 1
ATOM 684 C C . ASN A 1 88 ? -30.116 1.004 29.175 1.00 82.69 88 ASN A C 1
ATOM 686 O O . ASN A 1 88 ? -31.218 1.241 29.674 1.00 82.69 88 ASN A O 1
ATOM 690 N N . LYS A 1 89 ? -29.736 -0.239 28.859 1.00 85.62 89 LYS A N 1
ATOM 691 C CA . LYS A 1 89 ? -30.591 -1.404 29.102 1.00 85.62 89 LYS A CA 1
ATOM 692 C C . LYS A 1 89 ? -30.852 -1.600 30.598 1.00 85.62 89 LYS A C 1
ATOM 694 O O . LYS A 1 89 ? -31.998 -1.814 30.983 1.00 85.62 89 LYS A O 1
ATOM 699 N N . LYS A 1 90 ? -29.825 -1.474 31.445 1.00 82.38 90 LYS A N 1
ATOM 700 C CA . LYS A 1 90 ? -29.969 -1.564 32.911 1.00 82.38 90 LYS A CA 1
ATOM 701 C C . LYS A 1 90 ? -30.845 -0.447 33.477 1.00 82.38 90 LYS A C 1
ATOM 703 O O . LYS A 1 90 ? -31.719 -0.721 34.294 1.00 82.38 90 LYS A O 1
ATOM 708 N N . LEU A 1 91 ? -30.644 0.788 33.019 1.00 82.75 91 LEU A N 1
ATOM 709 C CA . LEU A 1 91 ? -31.439 1.946 33.438 1.00 82.75 91 LEU A CA 1
ATOM 710 C C . LEU A 1 91 ? -32.911 1.804 33.035 1.00 82.75 91 LEU A C 1
ATOM 712 O O . LEU A 1 91 ? -33.791 2.079 33.847 1.00 82.75 91 LEU A O 1
ATOM 716 N N . ARG A 1 92 ? -33.194 1.312 31.822 1.00 82.94 92 ARG A N 1
ATOM 717 C CA . ARG A 1 92 ? -34.564 1.008 31.379 1.00 82.94 92 ARG A CA 1
ATOM 718 C C . ARG A 1 92 ? -35.245 -0.030 32.268 1.00 82.94 92 ARG A C 1
ATOM 720 O O . ARG A 1 92 ? -36.361 0.213 32.712 1.00 82.94 92 ARG A O 1
ATOM 727 N N . VAL A 1 93 ? -34.562 -1.131 32.580 1.00 83.25 93 VAL A N 1
ATOM 728 C CA . VAL A 1 93 ? -35.103 -2.175 33.469 1.00 83.25 93 VAL A CA 1
ATOM 729 C C . VAL A 1 93 ? -35.345 -1.626 34.879 1.00 83.25 93 VAL A C 1
ATOM 731 O O . VAL A 1 93 ? -36.388 -1.887 35.467 1.00 83.25 93 VAL A O 1
ATOM 734 N N . ALA A 1 94 ? -34.429 -0.815 35.417 1.00 80.56 94 ALA A N 1
ATOM 735 C CA . ALA A 1 94 ? -34.599 -0.204 36.736 1.00 80.56 94 ALA A CA 1
ATOM 736 C C . ALA A 1 94 ? -35.791 0.772 36.793 1.00 80.56 94 ALA A C 1
ATOM 738 O O . ALA A 1 94 ? -36.520 0.800 37.785 1.00 80.56 94 ALA A O 1
ATOM 739 N N . LEU A 1 95 ? -36.015 1.552 35.729 1.00 82.50 95 LEU A N 1
ATOM 740 C CA . LEU A 1 95 ? -37.189 2.421 35.611 1.00 82.50 95 LEU A CA 1
ATOM 741 C C . LEU A 1 95 ? -38.490 1.615 35.530 1.00 82.50 95 LEU A C 1
ATOM 743 O O . LEU A 1 95 ? -39.469 1.974 36.184 1.00 82.50 95 LEU A O 1
ATOM 747 N N . GLU A 1 96 ? -38.495 0.518 34.775 1.00 80.25 96 GLU A N 1
ATOM 748 C CA . GLU A 1 96 ? -39.653 -0.366 34.647 1.00 80.25 96 GLU A CA 1
ATOM 749 C C . GLU A 1 96 ? -40.013 -1.012 35.994 1.00 80.25 96 GLU A C 1
ATOM 751 O O . GLU A 1 96 ? -41.156 -0.900 36.439 1.00 80.25 96 GLU A O 1
ATOM 756 N N . VAL A 1 97 ? -39.032 -1.553 36.724 1.00 80.44 97 VAL A N 1
ATOM 757 C CA . VAL A 1 97 ? -39.233 -2.106 38.078 1.00 80.44 97 VAL A CA 1
ATOM 758 C C . VAL A 1 97 ? -39.763 -1.043 39.046 1.00 80.44 97 VAL A C 1
ATOM 760 O O . VAL A 1 97 ? -40.759 -1.274 39.731 1.00 80.44 97 VAL A O 1
ATOM 763 N N . LYS A 1 98 ? -39.185 0.166 39.042 1.00 79.44 98 LYS A N 1
ATOM 764 C CA . LYS A 1 98 ? -39.652 1.267 39.900 1.00 79.44 98 LYS A CA 1
ATOM 765 C C . LYS A 1 98 ? -41.096 1.679 39.585 1.00 79.44 98 LYS A C 1
ATOM 767 O O . LYS A 1 98 ? -41.851 2.029 40.496 1.00 79.44 98 LYS A O 1
ATOM 772 N N . SER A 1 99 ? -41.501 1.631 38.315 1.00 75.88 99 SER A N 1
ATOM 773 C CA . SER A 1 99 ? -42.881 1.917 37.904 1.00 75.88 99 SER A CA 1
ATOM 774 C C . SER A 1 99 ? -43.868 0.839 38.376 1.00 75.88 99 SER A C 1
ATOM 776 O O . SER A 1 99 ? -44.977 1.169 38.803 1.00 75.88 99 SER A O 1
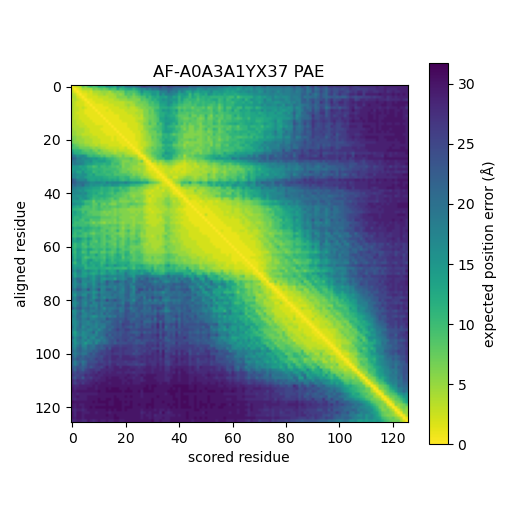ATOM 778 N N . LEU A 1 100 ? -43.447 -0.431 38.393 1.00 76.88 100 LEU A N 1
ATOM 779 C CA . LEU A 1 100 ? -44.242 -1.556 38.891 1.00 76.88 100 LEU A CA 1
ATOM 780 C C . LEU A 1 100 ? -44.427 -1.490 40.412 1.00 76.88 100 LEU A C 1
ATOM 782 O O . LEU A 1 100 ? -45.552 -1.651 40.890 1.00 76.88 100 LEU A O 1
ATOM 786 N N . ASP A 1 101 ? -43.372 -1.167 41.163 1.00 75.19 101 ASP A N 1
ATOM 787 C CA . ASP A 1 101 ? -43.454 -0.974 42.617 1.00 75.19 101 ASP A CA 1
ATOM 788 C C . ASP A 1 101 ? -44.349 0.216 42.987 1.00 75.19 101 ASP A C 1
ATOM 790 O O . ASP A 1 101 ? -45.197 0.116 43.878 1.00 75.19 101 ASP A O 1
ATOM 794 N N . SER A 1 102 ? -44.238 1.322 42.244 1.00 69.94 102 SER A N 1
ATOM 795 C CA . SER A 1 102 ? -45.088 2.507 42.435 1.00 69.94 102 SER A CA 1
ATOM 796 C C . SER A 1 102 ? -46.570 2.201 42.168 1.00 69.94 102 SER A C 1
ATOM 798 O O . SER A 1 102 ? -47.456 2.702 42.864 1.00 69.94 102 SER A O 1
ATOM 800 N N . ASN A 1 103 ? -46.862 1.353 41.178 1.00 71.19 103 ASN A N 1
ATOM 801 C CA . ASN A 1 103 ? -48.224 0.917 40.864 1.00 71.19 103 ASN A CA 1
ATOM 802 C C . ASN A 1 103 ? -48.768 -0.066 41.920 1.00 71.19 103 ASN A C 1
ATOM 804 O O . ASN A 1 103 ? -49.920 0.037 42.347 1.00 71.19 103 ASN A O 1
ATOM 808 N N . LYS A 1 104 ? -47.920 -0.972 42.422 1.00 65.69 104 LYS A N 1
ATOM 809 C CA . LYS A 1 104 ? -48.266 -1.897 43.510 1.00 65.69 104 LYS A CA 1
ATOM 810 C C . LYS A 1 104 ? -48.601 -1.148 44.804 1.00 65.69 104 LYS A C 1
ATOM 812 O O . LYS A 1 104 ? -49.604 -1.469 45.434 1.00 65.69 104 LYS A O 1
ATOM 817 N N . GLN A 1 105 ? -47.838 -0.109 45.151 1.00 59.56 105 GLN A N 1
ATOM 818 C CA . GLN A 1 105 ? -48.135 0.741 46.309 1.00 59.56 105 GLN A CA 1
ATOM 819 C C . GLN A 1 105 ? -49.473 1.479 46.174 1.00 59.56 105 GLN A C 1
ATOM 821 O O . GLN A 1 105 ? -50.249 1.486 47.126 1.00 59.56 105 GLN A O 1
ATOM 826 N N . ARG A 1 106 ? -49.808 2.015 44.989 1.00 58.38 106 ARG A N 1
ATOM 827 C CA . ARG A 1 106 ? -51.127 2.638 44.757 1.00 58.38 106 ARG A CA 1
ATOM 828 C C . ARG A 1 106 ? -52.290 1.666 44.966 1.00 58.38 106 ARG A C 1
ATOM 830 O O . ARG A 1 106 ? -53.308 2.067 45.524 1.00 58.38 106 ARG A O 1
ATOM 837 N N . LYS A 1 107 ? -52.143 0.398 44.562 1.00 56.28 107 LYS A N 1
ATOM 838 C CA . LYS A 1 107 ? -53.158 -0.637 44.826 1.00 56.28 107 LYS A CA 1
ATOM 839 C C . LYS A 1 107 ? -53.294 -0.951 46.317 1.00 56.28 107 LYS A C 1
ATOM 841 O O . LYS A 1 107 ? -54.415 -1.079 46.787 1.00 56.28 107 LYS A O 1
ATOM 846 N N . THR A 1 108 ? -52.198 -1.023 47.071 1.00 55.44 108 THR A N 1
ATOM 847 C CA . THR A 1 108 ? -52.253 -1.303 48.517 1.00 55.44 108 THR A CA 1
ATOM 848 C C . THR A 1 108 ? -52.880 -0.151 49.310 1.00 55.44 108 THR A C 1
ATOM 850 O O . THR A 1 108 ? -53.691 -0.397 50.197 1.00 55.44 108 THR A O 1
ATOM 853 N N . THR A 1 109 ? -52.593 1.108 48.963 1.00 53.78 109 THR A N 1
ATOM 854 C CA . THR A 1 109 ? -53.178 2.278 49.648 1.00 53.78 109 THR A CA 1
ATOM 855 C C . THR A 1 109 ? -54.688 2.421 49.416 1.00 53.78 109 THR A C 1
ATOM 857 O O . THR A 1 109 ? -55.386 2.924 50.290 1.00 53.78 109 THR A O 1
ATOM 860 N N . GLN A 1 110 ? -55.222 1.941 48.286 1.00 50.91 110 GLN A N 1
ATOM 861 C CA . GLN A 1 110 ? -56.673 1.936 48.049 1.00 50.91 110 GLN A CA 1
ATOM 862 C C . GLN A 1 110 ? -57.424 0.829 48.807 1.00 50.91 110 GLN A C 1
ATOM 864 O O . GLN A 1 110 ? -58.620 0.971 49.032 1.00 50.91 110 GLN A O 1
ATOM 869 N N . VAL A 1 111 ? -56.752 -0.247 49.232 1.00 54.66 111 VAL A N 1
ATOM 870 C CA . VAL A 1 111 ? -57.399 -1.375 49.936 1.00 54.66 111 VAL A CA 1
ATOM 871 C C . VAL A 1 111 ? -57.463 -1.154 51.457 1.00 54.66 111 VAL A C 1
ATOM 873 O O . VAL A 1 111 ? -58.334 -1.713 52.116 1.00 54.66 111 VAL A O 1
ATOM 876 N N . THR A 1 112 ? -56.607 -0.300 52.029 1.00 51.41 112 THR A N 1
ATOM 877 C CA . THR A 1 112 ? -56.552 -0.063 53.489 1.00 51.41 112 THR A CA 1
ATOM 878 C C . THR A 1 112 ? -57.569 0.969 54.005 1.00 51.41 112 THR A C 1
ATOM 880 O O . THR A 1 112 ? -57.783 1.061 55.209 1.00 51.41 112 THR A O 1
ATOM 883 N N . HIS A 1 113 ? -58.262 1.717 53.140 1.00 49.41 113 HIS A N 1
ATOM 884 C CA . HIS A 1 113 ? -59.371 2.588 53.560 1.00 49.41 113 HIS A CA 1
ATOM 885 C C . HIS A 1 113 ? -60.702 1.812 53.603 1.00 49.41 113 HIS A C 1
ATOM 887 O O . HIS A 1 113 ? -61.613 2.056 52.815 1.00 49.41 113 HIS A O 1
ATOM 893 N N . VAL A 1 114 ? -60.825 0.872 54.544 1.00 55.81 114 VAL A N 1
ATOM 894 C CA . VAL A 1 114 ? -62.130 0.360 54.997 1.00 55.81 114 VAL A CA 1
ATOM 895 C C . VAL A 1 114 ? -62.510 1.171 56.241 1.00 55.81 114 VAL A C 1
ATOM 897 O O . VAL A 1 114 ? -61.751 1.145 57.210 1.00 55.81 114 VAL A O 1
ATOM 900 N N . PRO A 1 115 ? -63.613 1.944 56.238 1.00 49.62 115 PRO A N 1
ATOM 901 C CA . PRO A 1 115 ? -63.960 2.787 57.375 1.00 49.62 115 PRO A CA 1
ATOM 902 C C . PRO A 1 115 ? -64.279 1.936 58.612 1.00 49.62 115 PRO A C 1
ATOM 904 O O . PRO A 1 115 ? -65.132 1.050 58.584 1.00 49.62 115 PRO A O 1
ATOM 907 N N . GLU A 1 116 ? -63.569 2.238 59.697 1.00 50.31 116 GLU A N 1
ATOM 908 C CA . GLU A 1 116 ? -63.773 1.736 61.054 1.00 50.31 116 GLU A CA 1
ATOM 909 C C . GLU A 1 116 ? -65.202 2.074 61.520 1.00 50.31 116 GLU A C 1
ATOM 911 O O . GLU A 1 116 ? -65.531 3.224 61.817 1.00 50.31 116 GLU A O 1
ATOM 916 N N . ASN A 1 117 ? -66.077 1.067 61.544 1.00 52.47 117 ASN A N 1
ATOM 917 C CA . ASN A 1 117 ? -67.438 1.179 62.060 1.00 52.47 117 ASN A CA 1
ATOM 918 C C . ASN A 1 117 ? -67.400 1.289 63.595 1.00 52.47 117 ASN A C 1
ATOM 920 O O . ASN A 1 117 ? -67.346 0.281 64.300 1.00 52.47 117 ASN A O 1
ATOM 924 N N . LYS A 1 118 ? -67.424 2.520 64.116 1.00 53.03 118 LYS A N 1
ATOM 925 C CA . LYS A 1 118 ? -67.675 2.796 65.536 1.00 53.03 118 LYS A CA 1
ATOM 926 C C . LYS A 1 118 ? -69.175 2.735 65.826 1.00 53.03 118 LYS A C 1
ATOM 928 O O . LYS A 1 118 ? -69.879 3.738 65.730 1.00 53.03 118 LYS A O 1
ATOM 933 N N . SER A 1 119 ? -69.653 1.574 66.258 1.00 46.78 119 SER A N 1
ATOM 934 C CA . SER A 1 119 ? -70.947 1.432 66.928 1.00 46.78 119 SER A CA 1
ATOM 935 C C . SER A 1 119 ? -70.839 1.915 68.3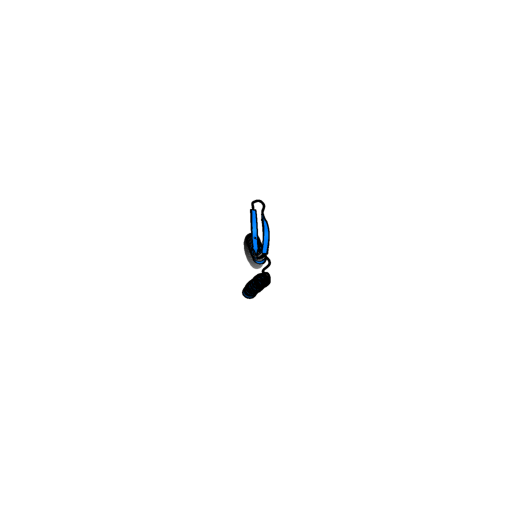80 1.00 46.78 119 SER A C 1
ATOM 937 O O . SER A 1 119 ? -70.373 1.193 69.260 1.00 46.78 119 SER A O 1
ATOM 939 N N . MET A 1 120 ? -71.248 3.164 68.613 1.00 47.47 120 MET A N 1
ATOM 940 C CA . MET A 1 120 ? -71.345 3.813 69.923 1.00 47.47 120 MET A CA 1
ATOM 941 C C . MET A 1 120 ? -72.803 3.710 70.407 1.00 47.47 120 MET A C 1
ATOM 943 O O . MET A 1 120 ? -73.653 4.496 69.999 1.00 47.47 120 MET A O 1
ATOM 947 N N . THR A 1 121 ? -73.128 2.725 71.246 1.00 48.72 121 THR A N 1
ATOM 948 C CA . THR A 1 121 ? -74.428 2.662 71.941 1.00 48.72 121 THR A CA 1
ATOM 949 C C . THR A 1 121 ? -74.348 3.445 73.248 1.00 48.72 121 THR A C 1
ATOM 951 O O . THR A 1 121 ? -73.825 2.954 74.247 1.00 48.72 121 THR A O 1
ATOM 954 N N . GLN A 1 122 ? -74.858 4.679 73.227 1.00 46.25 122 GLN A N 1
ATOM 955 C CA . GLN A 1 122 ? -75.238 5.437 74.420 1.00 46.25 122 GLN A CA 1
ATOM 956 C C . GLN A 1 122 ? -76.540 4.859 74.997 1.00 46.25 122 GLN A C 1
ATOM 958 O O . GLN A 1 122 ? -77.525 4.734 74.272 1.00 46.25 122 GLN A O 1
ATOM 963 N N . TYR A 1 123 ? -76.566 4.565 76.299 1.00 45.06 123 TYR A N 1
ATOM 964 C CA . TYR A 1 123 ? -77.802 4.348 77.060 1.00 45.06 123 TYR A CA 1
ATOM 965 C C . TYR A 1 123 ? -78.034 5.524 78.022 1.00 45.06 123 TYR A C 1
ATOM 967 O O . TYR A 1 123 ? -77.062 6.017 78.602 1.00 45.06 123 TYR A O 1
ATOM 975 N N . PRO A 1 124 ? -79.286 5.991 78.194 1.00 57.53 124 PRO A N 1
ATOM 976 C CA . PRO A 1 124 ? -79.593 7.138 79.034 1.00 57.53 124 PRO A CA 1
ATOM 977 C C . PRO A 1 124 ? -79.803 6.766 80.506 1.00 57.53 124 PRO A C 1
ATOM 979 O O . PRO A 1 124 ? -80.255 5.678 80.857 1.00 57.53 124 PRO A O 1
ATOM 982 N N . VAL A 1 125 ? -79.493 7.757 81.335 1.00 49.94 125 VAL A N 1
ATOM 983 C CA . VAL A 1 125 ? -79.674 7.845 82.784 1.00 49.94 125 VAL A CA 1
ATOM 984 C C . VAL A 1 125 ? -81.158 7.791 83.165 1.00 49.94 125 VAL A C 1
ATOM 986 O O . VAL A 1 125 ? -81.968 8.524 82.590 1.00 49.94 125 VAL A O 1
ATOM 989 N N . LYS A 1 126 ? -81.484 6.993 84.185 1.00 47.56 126 LYS A N 1
ATOM 990 C CA . LYS A 1 126 ? -82.570 7.244 85.140 1.00 47.56 126 LYS A CA 1
ATOM 991 C C . LYS A 1 126 ? -82.149 6.775 86.523 1.00 47.56 126 LYS A C 1
ATOM 993 O O . LYS A 1 126 ? -81.547 5.683 86.594 1.00 47.56 126 LYS A O 1
#